Protein AF-A0AAW2DCE0-F1 (afdb_monomer)

Sequence (90 aa):
MAMETEFGSIVDCVDINKHLAFDHPLLKDHKIQERPCFALRRTKNAGLSRNKHSLIGLMKDACSSGTVPVRRTTKGDLIAIRSMSNNIYP

pLDDT: mean 77.14, std 14.96, range [47.03, 94.12]

Secondary structure (DSSP, 8-state):
-EEE-TTS-EEEEEEGGG-GGGGSGGGTT----PPP-S-----TTS---S----TTS--TTSS-TTEEEEEPPPHHHHHHHHHHHTTS--

Organism: NCBI:txid425828

Foldseek 3Di:
DWDAAPVRWIKDWDQPLPDPVCVPPVNVPPDDDDDDPPPPPPPVPPPPPVPPCPPGRADPC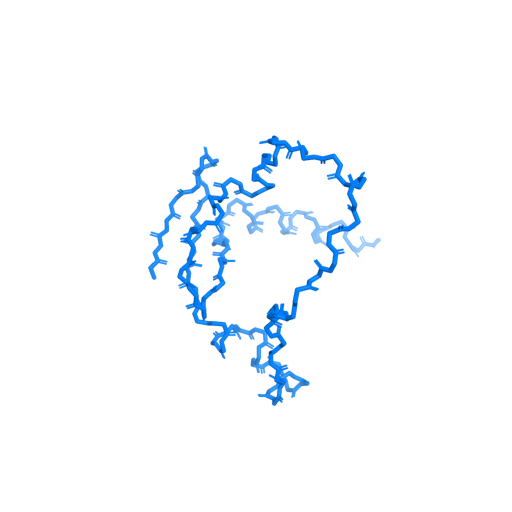NYDPRTDIDTDDDPVNVVVVVVVVVVPPD

Radius of gyration: 17.81 Å; Cα contacts (8 Å, |Δi|>4): 64; chains: 1; bounding box: 36×47×34 Å

InterPro domains:
  IPR025521 Neprosin activation peptide [PF14365] (3-85)
  IPR053168 Glutamic endopeptidase [PTHR31589] (4-80)

Solvent-accessible surface area (backbone atoms only — not comparable to full-atom values): 5976 Å² total; per-residue (Å²): 99,75,49,72,30,87,80,74,46,48,30,33,45,40,51,60,90,71,44,74,71,39,76,39,81,95,34,61,84,62,79,81,81,71,83,75,86,65,81,74,78,76,65,92,76,70,74,82,70,85,74,70,70,47,94,78,42,54,60,99,72,73,41,58,91,71,36,40,80,42,73,62,86,47,76,66,55,55,52,50,52,52,61,53,56,71,68,72,60,136

Structure (mmCIF, N/CA/C/O backbone):
data_AF-A0AAW2DCE0-F1
#
_entry.id   AF-A0AAW2DCE0-F1
#
loop_
_atom_site.group_PDB
_atom_site.id
_atom_site.type_symbol
_atom_site.label_atom_id
_atom_site.label_alt_id
_atom_site.label_comp_id
_atom_site.label_asym_id
_atom_site.label_entity_id
_atom_site.label_seq_id
_atom_site.pdbx_PDB_ins_code
_atom_site.Cartn_x
_atom_site.Cartn_y
_atom_site.Cartn_z
_atom_site.occupancy
_atom_site.B_iso_or_equiv
_atom_site.auth_seq_id
_atom_site.auth_comp_id
_atom_site.auth_asym_id
_atom_site.auth_atom_id
_atom_site.pdbx_PDB_model_num
ATOM 1 N N . MET A 1 1 ? -6.577 4.689 -9.959 1.00 74.44 1 MET A N 1
ATOM 2 C CA . MET A 1 1 ? -5.871 5.791 -10.653 1.00 74.44 1 MET A CA 1
ATOM 3 C C . MET A 1 1 ? -4.388 5.608 -10.392 1.00 74.44 1 MET A C 1
ATOM 5 O O . MET A 1 1 ? -4.057 5.246 -9.270 1.00 74.44 1 MET A O 1
ATOM 9 N N . ALA A 1 2 ? -3.541 5.807 -11.402 1.00 82.69 2 ALA A N 1
ATOM 10 C CA . ALA A 1 2 ? -2.099 5.601 -11.306 1.00 82.69 2 ALA A CA 1
ATOM 11 C C . ALA A 1 2 ? -1.351 6.894 -11.636 1.00 82.69 2 ALA A C 1
ATOM 13 O O . ALA A 1 2 ? -1.775 7.625 -12.531 1.00 82.69 2 ALA A O 1
ATOM 14 N N . MET A 1 3 ? -0.254 7.147 -10.933 1.00 88.00 3 MET A N 1
ATOM 15 C CA . MET A 1 3 ? 0.616 8.306 -11.123 1.00 88.00 3 MET A CA 1
ATOM 16 C C . MET A 1 3 ? 2.081 7.885 -11.082 1.00 88.00 3 MET A C 1
ATOM 18 O O . MET A 1 3 ? 2.431 6.876 -10.469 1.00 88.00 3 MET A O 1
ATOM 22 N N . GLU A 1 4 ? 2.933 8.670 -11.722 1.00 88.19 4 GLU A N 1
ATOM 23 C CA . GLU A 1 4 ? 4.379 8.493 -11.687 1.00 88.19 4 GLU A CA 1
ATOM 24 C C . GLU A 1 4 ? 4.990 9.498 -10.707 1.00 88.19 4 GLU A C 1
ATOM 26 O O . GLU A 1 4 ? 4.606 10.670 -10.686 1.00 88.19 4 GLU A O 1
ATOM 31 N N . THR A 1 5 ? 5.895 9.033 -9.849 1.00 85.25 5 THR A N 1
ATOM 32 C CA . THR A 1 5 ? 6.620 9.902 -8.915 1.00 85.25 5 THR A CA 1
ATOM 33 C C . THR A 1 5 ? 7.792 10.596 -9.605 1.00 85.25 5 THR A C 1
ATOM 35 O O . THR A 1 5 ? 8.221 10.192 -10.683 1.00 85.25 5 THR A O 1
ATOM 38 N N . GLU A 1 6 ? 8.393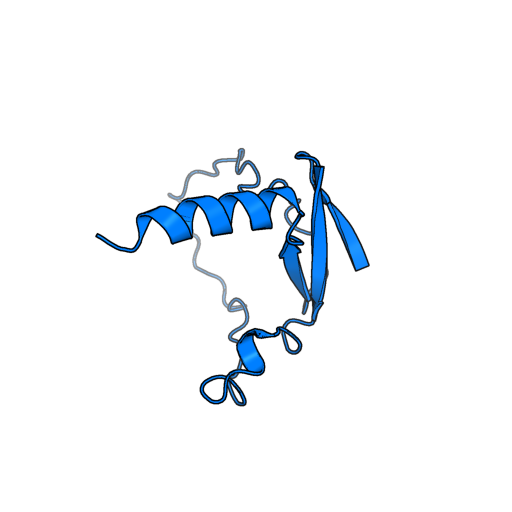 11.588 -8.940 1.00 84.06 6 GLU A N 1
ATOM 39 C CA . GLU A 1 6 ? 9.627 12.242 -9.418 1.00 84.06 6 GLU A CA 1
ATOM 40 C C . GLU A 1 6 ? 10.800 11.265 -9.648 1.00 84.06 6 GLU A C 1
ATOM 42 O O . GLU A 1 6 ? 11.739 11.573 -10.375 1.00 84.06 6 GLU A O 1
ATOM 47 N N . PHE A 1 7 ? 10.730 10.069 -9.055 1.00 83.25 7 PHE A N 1
ATOM 48 C CA . PHE A 1 7 ? 11.734 9.012 -9.165 1.00 83.25 7 PHE A CA 1
ATOM 49 C C . PHE A 1 7 ? 11.376 7.937 -10.205 1.00 83.25 7 PHE A C 1
ATOM 51 O O . PHE A 1 7 ? 11.979 6.863 -10.201 1.00 83.25 7 PHE A O 1
ATOM 58 N N . GLY A 1 8 ? 10.359 8.164 -11.043 1.00 86.25 8 GLY A N 1
ATOM 59 C CA . GLY A 1 8 ? 9.918 7.207 -12.065 1.00 86.25 8 GLY A CA 1
ATOM 60 C C . GLY A 1 8 ? 9.241 5.951 -11.504 1.00 86.25 8 GLY A C 1
ATOM 61 O O . GLY A 1 8 ? 9.110 4.938 -12.191 1.00 86.25 8 GLY A O 1
ATOM 62 N N . SER A 1 9 ? 8.831 5.969 -10.229 1.00 87.25 9 SER A N 1
ATOM 63 C CA . SER A 1 9 ? 8.054 4.873 -9.645 1.00 87.25 9 SER A CA 1
ATOM 64 C C . SER A 1 9 ? 6.573 5.068 -9.938 1.00 87.25 9 SER A C 1
ATOM 66 O O . SER A 1 9 ? 6.040 6.159 -9.760 1.00 87.25 9 SER A O 1
ATOM 68 N N . ILE A 1 10 ? 5.884 3.992 -10.318 1.00 90.44 10 ILE A N 1
ATOM 69 C CA . ILE A 1 10 ? 4.434 4.024 -10.516 1.00 90.44 10 ILE A CA 1
ATOM 70 C C . ILE A 1 10 ? 3.736 3.753 -9.184 1.00 90.44 10 ILE A C 1
ATOM 72 O O . ILE A 1 10 ? 4.045 2.775 -8.497 1.00 90.44 10 ILE A O 1
ATOM 76 N N . VAL A 1 11 ? 2.777 4.603 -8.840 1.00 90.44 11 VAL A N 1
ATOM 77 C CA . VAL A 1 11 ? 1.978 4.523 -7.618 1.00 90.44 11 VAL A CA 1
ATOM 78 C C . VAL A 1 11 ? 0.501 4.491 -7.978 1.00 90.44 11 VAL A C 1
ATOM 80 O O . VAL A 1 11 ? 0.016 5.336 -8.728 1.00 90.44 11 VAL A O 1
ATOM 83 N N . ASP A 1 12 ? -0.221 3.532 -7.414 1.00 90.38 12 ASP A N 1
ATOM 84 C CA . ASP A 1 12 ? -1.673 3.453 -7.491 1.00 90.38 12 ASP A CA 1
ATOM 85 C C . ASP A 1 12 ? -2.304 4.064 -6.242 1.00 90.38 12 ASP A C 1
ATOM 87 O O . ASP A 1 12 ? -1.897 3.760 -5.123 1.00 90.38 12 ASP A O 1
ATOM 91 N N . CYS A 1 13 ? -3.334 4.890 -6.419 1.00 90.81 13 CYS A N 1
ATOM 92 C CA . CYS A 1 13 ? -4.223 5.248 -5.317 1.00 90.81 13 CYS A CA 1
ATOM 93 C C . CYS A 1 13 ? -5.301 4.170 -5.197 1.00 90.81 13 CYS A C 1
ATOM 95 O O . CYS A 1 13 ? -6.131 4.010 -6.103 1.00 90.81 13 CYS A O 1
ATOM 97 N N . VAL A 1 14 ? -5.268 3.434 -4.089 1.00 90.88 14 VAL A N 1
ATOM 98 C CA . VAL A 1 14 ? -6.200 2.343 -3.781 1.00 90.88 14 VAL A CA 1
ATOM 99 C C . VAL A 1 14 ? -7.110 2.781 -2.641 1.00 90.88 14 VAL A C 1
ATOM 101 O O . VAL A 1 14 ? -6.660 3.458 -1.720 1.00 90.88 14 VAL A O 1
ATOM 104 N N . ASP A 1 15 ? -8.390 2.415 -2.708 1.00 91.00 15 ASP A N 1
ATOM 105 C CA . ASP A 1 15 ? -9.331 2.612 -1.600 1.00 91.00 15 ASP A CA 1
ATOM 106 C C . ASP A 1 15 ? -8.756 1.998 -0.323 1.00 91.00 15 ASP A C 1
ATOM 108 O O . ASP A 1 15 ? -8.309 0.847 -0.325 1.00 91.00 15 ASP A O 1
ATOM 112 N N . ILE A 1 16 ? -8.758 2.774 0.759 1.00 89.06 16 ILE A N 1
ATOM 113 C CA . ILE A 1 16 ? -8.143 2.370 2.018 1.00 89.06 16 ILE A CA 1
ATOM 114 C C . ILE A 1 16 ? -8.752 1.074 2.564 1.00 89.06 16 ILE A C 1
ATOM 116 O O . ILE A 1 16 ? -8.035 0.310 3.187 1.00 89.06 16 ILE A O 1
ATOM 120 N N . ASN A 1 17 ? -10.017 0.769 2.265 1.00 88.94 17 ASN A N 1
ATOM 121 C CA . ASN A 1 17 ? -10.698 -0.452 2.706 1.00 88.94 17 ASN A CA 1
ATOM 122 C C . ASN A 1 17 ? -10.467 -1.649 1.772 1.00 88.94 17 ASN A C 1
ATOM 124 O O . ASN A 1 17 ? -10.834 -2.769 2.112 1.00 88.94 17 ASN A O 1
ATOM 128 N N . LYS A 1 18 ? -9.885 -1.434 0.586 1.00 89.38 18 LYS A N 1
ATOM 129 C CA . LYS A 1 18 ? -9.632 -2.481 -0.424 1.00 89.38 18 LYS A CA 1
ATOM 130 C C . LYS A 1 18 ? -8.162 -2.880 -0.504 1.00 89.38 18 LYS A C 1
ATOM 132 O O . LYS A 1 18 ? -7.718 -3.444 -1.502 1.00 89.38 18 LYS A O 1
ATOM 137 N N . HIS A 1 19 ? -7.380 -2.544 0.515 1.00 86.31 19 HIS A N 1
ATOM 138 C CA . HIS A 1 19 ? -5.985 -2.942 0.570 1.00 86.31 19 HIS A CA 1
ATOM 139 C C . HIS A 1 19 ? -5.874 -4.462 0.766 1.00 86.31 19 HIS A C 1
ATOM 141 O O . HIS A 1 19 ? -6.506 -5.013 1.664 1.00 86.31 19 HIS A O 1
ATOM 147 N N . LEU A 1 20 ? -5.009 -5.129 -0.007 1.00 84.38 20 LEU A N 1
ATOM 148 C CA . LEU A 1 20 ? -4.814 -6.592 0.034 1.00 84.38 20 LEU A CA 1
ATOM 149 C C . LEU A 1 20 ? -4.439 -7.133 1.424 1.00 84.38 20 LEU A C 1
ATOM 151 O O . LEU A 1 20 ? -4.648 -8.299 1.726 1.00 84.38 20 LEU A O 1
ATOM 155 N N . ALA A 1 21 ? -3.893 -6.286 2.299 1.00 84.44 21 ALA A N 1
ATOM 156 C CA . ALA A 1 21 ? -3.613 -6.671 3.682 1.00 84.44 21 ALA A CA 1
ATOM 157 C C . ALA A 1 21 ? -4.876 -7.124 4.442 1.00 84.44 21 ALA A C 1
ATOM 159 O O . ALA A 1 21 ? -4.768 -7.964 5.332 1.00 84.44 21 ALA A O 1
ATOM 160 N N . PHE A 1 22 ? -6.059 -6.612 4.088 1.00 88.75 22 PHE A N 1
ATOM 161 C CA . PHE A 1 22 ? -7.323 -6.984 4.733 1.00 88.75 22 PHE A CA 1
ATOM 162 C C . PHE A 1 22 ? -7.857 -8.354 4.295 1.00 88.75 22 PHE A C 1
ATOM 164 O O . PHE A 1 22 ? -8.727 -8.899 4.971 1.00 88.75 22 PHE A O 1
ATOM 171 N N . ASP A 1 23 ? -7.281 -8.963 3.253 1.00 88.25 23 ASP A N 1
ATOM 172 C CA . ASP A 1 23 ? -7.557 -10.362 2.899 1.00 88.25 23 ASP A CA 1
ATOM 173 C C . ASP A 1 23 ? -6.948 -11.334 3.924 1.00 88.25 23 ASP A C 1
ATOM 175 O O . ASP A 1 23 ? -7.323 -12.507 3.991 1.00 88.25 23 ASP A O 1
ATOM 179 N N . HIS A 1 24 ? -6.016 -10.857 4.759 1.00 93.00 24 HIS A N 1
ATOM 180 C CA . HIS A 1 24 ? -5.476 -11.649 5.850 1.00 93.00 24 HIS A CA 1
ATOM 181 C C . HIS A 1 24 ? -6.553 -11.863 6.934 1.00 93.00 24 HIS A C 1
ATOM 183 O O . HIS A 1 24 ? -7.090 -10.878 7.446 1.00 93.00 24 HIS A O 1
ATOM 189 N N . PRO A 1 25 ? -6.831 -13.106 7.385 1.00 91.81 25 PRO A N 1
ATOM 190 C CA . PRO A 1 25 ? -7.926 -13.396 8.320 1.00 91.81 25 PRO A CA 1
ATOM 191 C C . PRO A 1 25 ? -7.915 -12.559 9.607 1.00 91.81 25 PRO A C 1
ATOM 193 O O . PRO A 1 25 ? -8.966 -12.173 10.103 1.00 91.81 25 PRO A O 1
ATOM 196 N N . LEU A 1 26 ? -6.724 -12.234 10.123 1.00 93.25 26 LEU A N 1
ATOM 197 C CA . LEU A 1 26 ? -6.553 -11.405 11.326 1.00 93.25 26 LEU A CA 1
ATOM 198 C C . LEU A 1 26 ? -6.928 -9.924 11.135 1.00 93.25 26 LEU A C 1
ATOM 200 O O . LEU A 1 26 ? -7.053 -9.201 12.119 1.00 93.25 26 LEU A O 1
ATOM 204 N N . LEU A 1 27 ? -7.059 -9.462 9.890 1.00 89.62 27 LEU A N 1
ATOM 205 C CA . LEU A 1 27 ? -7.320 -8.065 9.540 1.00 89.62 27 LEU A CA 1
ATOM 206 C C . LEU A 1 27 ? -8.687 -7.858 8.872 1.00 89.62 27 LEU A C 1
ATOM 208 O O . LEU A 1 27 ? -9.051 -6.716 8.610 1.00 89.62 27 LEU A O 1
ATOM 212 N N . LYS A 1 28 ? -9.462 -8.925 8.650 1.00 81.12 28 LYS A N 1
ATOM 213 C CA . LYS A 1 28 ? -10.737 -8.896 7.917 1.00 81.12 28 LYS A CA 1
ATOM 214 C C . LYS A 1 28 ? -11.748 -7.873 8.456 1.00 81.12 28 LYS A C 1
ATOM 216 O O . LYS A 1 28 ? -12.412 -7.205 7.674 1.00 81.12 28 LYS A O 1
ATOM 221 N N . ASP A 1 29 ? -11.812 -7.722 9.779 1.00 84.50 29 ASP A N 1
ATOM 222 C CA . ASP A 1 29 ? -12.734 -6.804 10.465 1.00 84.50 29 ASP A CA 1
ATOM 223 C C . ASP A 1 29 ? -11.996 -5.620 11.114 1.00 84.50 29 ASP A C 1
ATOM 225 O O . ASP A 1 29 ? -12.479 -4.982 12.055 1.00 84.50 29 ASP A O 1
ATOM 229 N N . HIS A 1 30 ? -10.780 -5.332 10.644 1.00 86.88 30 HIS A N 1
ATOM 230 C CA . HIS A 1 30 ? -9.990 -4.239 11.183 1.00 86.88 30 HIS A CA 1
ATOM 231 C C . HIS A 1 30 ? -10.621 -2.888 10.828 1.00 86.88 30 HIS A C 1
ATOM 233 O O . HIS A 1 30 ? -10.663 -2.479 9.668 1.00 86.88 30 HIS A O 1
ATOM 239 N N . LYS A 1 31 ? -11.055 -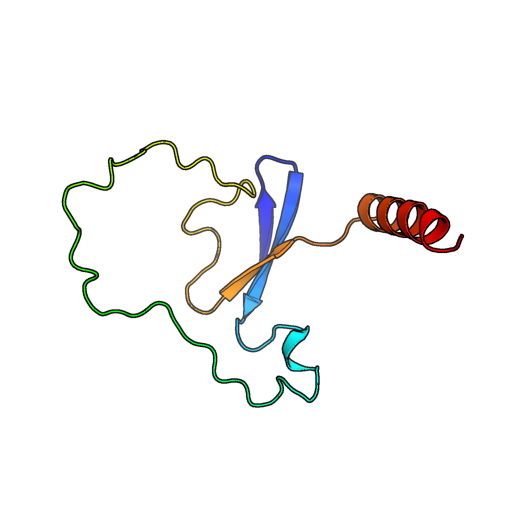2.143 11.849 1.00 86.62 31 LYS A N 1
ATOM 240 C CA . LYS A 1 31 ? -11.492 -0.757 11.677 1.00 86.62 31 LYS A CA 1
ATOM 241 C C . LYS A 1 31 ? -10.283 0.160 11.533 1.00 86.62 31 LYS A C 1
ATOM 243 O O . LYS A 1 31 ? -9.571 0.427 12.501 1.00 86.62 31 LYS A O 1
ATOM 248 N N . ILE A 1 32 ? -10.118 0.693 10.331 1.00 84.56 32 ILE A N 1
ATOM 249 C CA . ILE A 1 32 ? -9.064 1.648 10.004 1.00 84.56 32 ILE A CA 1
ATOM 250 C C . ILE A 1 32 ? -9.243 2.914 10.847 1.00 84.56 32 ILE A C 1
ATOM 252 O O . ILE A 1 32 ? -10.328 3.496 10.919 1.00 84.56 32 ILE A O 1
ATOM 256 N N . GLN A 1 33 ? -8.168 3.330 11.514 1.00 82.50 33 GLN A N 1
ATOM 257 C CA . GLN A 1 33 ? -8.145 4.557 12.301 1.00 82.50 33 GLN A CA 1
ATOM 258 C C . GLN A 1 33 ? -7.729 5.715 11.401 1.00 82.50 33 GLN A C 1
ATOM 260 O O . GLN A 1 33 ? -6.583 5.795 10.957 1.00 82.50 33 GLN A O 1
ATOM 265 N N . GLU A 1 34 ? -8.659 6.622 11.130 1.00 74.44 34 GLU A N 1
ATOM 266 C CA . GLU A 1 34 ? -8.330 7.853 10.426 1.00 74.44 34 GLU A CA 1
ATOM 267 C C . GLU A 1 34 ? -7.515 8.790 11.313 1.00 74.44 34 GLU A C 1
ATOM 269 O O . GLU A 1 34 ? -7.561 8.738 12.548 1.00 74.44 34 GLU A O 1
ATOM 274 N N . ARG A 1 35 ? -6.765 9.686 10.665 1.00 71.25 35 ARG A N 1
ATOM 275 C CA . ARG A 1 35 ? -6.039 10.729 11.376 1.00 71.25 35 ARG A CA 1
ATOM 276 C C . ARG A 1 35 ? -7.036 11.509 12.242 1.00 71.25 35 ARG A C 1
ATOM 278 O O . ARG A 1 35 ? -7.983 12.070 11.694 1.00 71.25 35 ARG A O 1
ATOM 285 N N . PRO A 1 36 ? -6.817 11.603 13.562 1.00 65.56 36 PRO A N 1
ATOM 286 C CA . PRO A 1 36 ? -7.765 12.280 14.425 1.00 65.56 36 PRO A CA 1
ATOM 287 C C . PRO A 1 36 ? -7.963 13.743 14.008 1.00 65.56 36 PRO A C 1
ATOM 289 O O . PRO A 1 36 ? -6.993 14.482 13.828 1.00 65.56 36 PRO A O 1
ATOM 292 N N . CYS A 1 37 ? -9.228 14.161 13.898 1.00 61.41 37 CYS A N 1
ATOM 293 C CA . CYS A 1 37 ? -9.620 15.545 13.608 1.00 61.41 37 CYS A CA 1
ATOM 294 C C . CYS A 1 37 ? -9.505 16.492 14.812 1.00 61.41 37 CYS A C 1
ATOM 296 O O . CYS A 1 37 ? -9.726 17.692 14.656 1.00 61.41 37 CYS A O 1
ATOM 298 N N . PHE A 1 38 ? -9.171 16.005 16.013 1.00 68.19 38 PHE A N 1
ATOM 299 C CA . PHE A 1 38 ? -8.956 16.911 17.137 1.00 68.19 38 PHE A CA 1
ATOM 300 C C . PHE A 1 38 ? -7.704 17.758 16.896 1.00 68.19 38 PHE A C 1
ATOM 302 O O . PHE A 1 38 ? -6.687 17.284 16.384 1.00 68.19 38 PHE A O 1
ATOM 309 N N . ALA A 1 39 ? -7.777 19.036 17.268 1.00 60.78 39 ALA A N 1
ATOM 310 C CA . ALA A 1 39 ? -6.647 19.940 17.174 1.00 60.78 39 ALA A CA 1
ATOM 311 C C . ALA A 1 39 ? -5.508 19.402 18.049 1.00 60.78 39 ALA A C 1
ATOM 313 O O . ALA A 1 39 ? 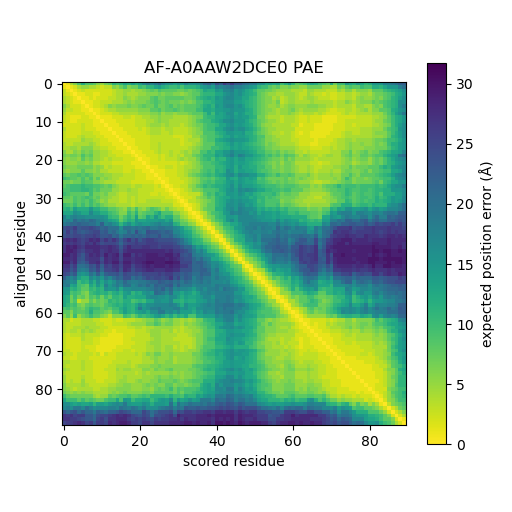-5.509 19.589 19.266 1.00 60.78 39 ALA A O 1
ATOM 314 N N . LEU A 1 40 ? -4.517 18.743 17.438 1.00 60.06 40 LEU A N 1
ATOM 315 C CA . LEU A 1 40 ? -3.217 18.554 18.071 1.00 60.06 40 LEU A CA 1
ATOM 316 C C . LEU A 1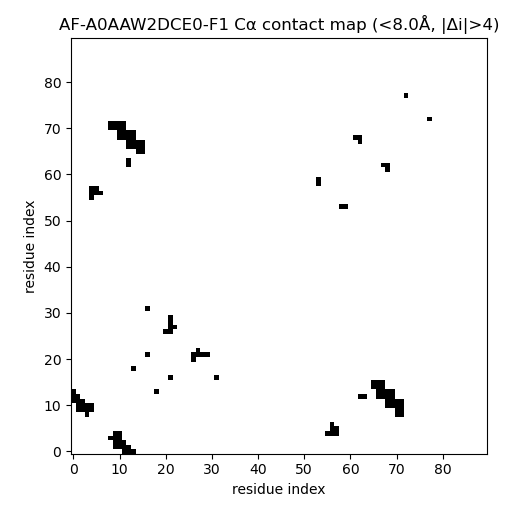 40 ? -2.767 19.946 18.510 1.00 60.06 40 LEU A C 1
ATOM 318 O O . LEU A 1 40 ? -2.478 20.791 17.655 1.00 6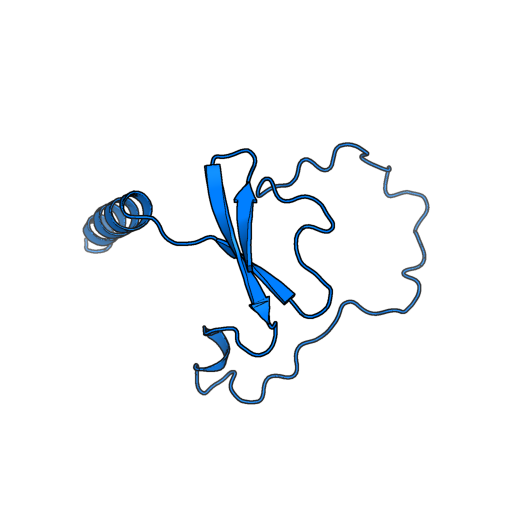0.06 40 LEU A O 1
ATOM 322 N N . ARG A 1 41 ? -2.764 20.217 19.825 1.00 53.75 41 ARG A N 1
ATOM 323 C CA . ARG A 1 41 ? -2.229 21.473 20.355 1.00 53.75 41 ARG A CA 1
ATOM 324 C C . ARG A 1 41 ? -0.815 21.578 19.814 1.00 53.75 41 ARG A C 1
ATOM 326 O O . ARG A 1 41 ? 0.055 20.807 20.205 1.00 53.75 41 ARG A O 1
ATOM 333 N N . ARG A 1 42 ? -0.604 22.491 18.864 1.00 54.19 42 ARG A N 1
ATOM 334 C CA . ARG A 1 42 ? 0.720 22.767 18.318 1.00 54.19 42 ARG A CA 1
ATOM 335 C C . ARG A 1 42 ? 1.567 23.259 19.485 1.00 54.19 42 ARG A C 1
ATOM 337 O O . ARG A 1 42 ? 1.444 24.413 19.892 1.00 54.19 42 ARG A O 1
ATOM 344 N N . THR A 1 43 ? 2.398 22.393 20.053 1.00 54.56 43 THR A N 1
ATOM 345 C CA . THR A 1 43 ? 3.529 22.839 20.856 1.00 54.56 43 THR A CA 1
ATOM 346 C C . THR A 1 43 ? 4.365 23.703 19.921 1.00 54.56 43 THR A C 1
ATOM 348 O O . THR A 1 43 ? 4.805 23.255 18.863 1.00 54.56 43 THR A O 1
ATOM 351 N N . LYS A 1 44 ? 4.509 24.987 20.263 1.00 53.59 44 LYS A N 1
ATOM 352 C CA . LYS A 1 44 ? 5.107 26.041 19.423 1.00 53.59 44 LYS A CA 1
ATOM 353 C C . LYS A 1 44 ? 6.584 25.793 19.044 1.00 53.59 44 LYS A C 1
ATOM 355 O O . LYS A 1 44 ? 7.183 26.640 18.399 1.00 53.59 44 LYS A O 1
ATOM 360 N N . ASN A 1 45 ? 7.147 24.633 19.392 1.00 48.97 45 ASN A N 1
ATOM 361 C CA . ASN A 1 45 ? 8.570 24.317 19.286 1.00 48.97 45 ASN A CA 1
ATOM 362 C C . ASN A 1 45 ? 8.908 23.255 18.226 1.00 48.97 45 ASN A C 1
ATOM 364 O O . ASN A 1 45 ? 10.076 22.915 18.068 1.00 48.97 45 ASN A O 1
ATOM 368 N N . ALA A 1 46 ? 7.941 22.739 17.465 1.00 53.31 46 ALA A N 1
ATOM 369 C CA . ALA A 1 46 ? 8.271 21.951 16.279 1.00 53.31 46 ALA A CA 1
ATOM 370 C C . ALA A 1 46 ? 8.580 22.921 15.133 1.00 53.31 46 ALA A C 1
ATOM 372 O O . ALA A 1 46 ? 7.672 23.343 14.413 1.00 53.31 46 ALA A O 1
ATOM 373 N N . GLY A 1 47 ? 9.851 23.318 15.015 1.00 47.03 47 GLY A N 1
ATOM 374 C CA . GLY A 1 47 ? 10.350 24.129 13.910 1.00 47.03 47 GLY A CA 1
ATOM 375 C C . GLY A 1 47 ? 9.751 23.639 12.596 1.00 47.03 47 GLY A C 1
ATOM 376 O O . GLY A 1 47 ? 9.810 22.450 12.273 1.00 47.03 47 GLY A O 1
ATOM 377 N N . LEU A 1 48 ? 9.101 24.551 11.876 1.00 51.28 48 LEU A N 1
ATOM 378 C CA . LEU A 1 48 ? 8.557 24.302 10.551 1.00 51.28 48 LEU A CA 1
ATOM 379 C C . LEU A 1 48 ? 9.736 24.025 9.615 1.00 51.28 48 LEU A C 1
ATOM 381 O O . LEU A 1 48 ? 10.206 24.922 8.918 1.00 51.28 48 LEU A O 1
ATOM 385 N N . SER A 1 49 ? 10.227 22.784 9.607 1.00 49.31 49 SER A N 1
ATOM 386 C CA . SER A 1 49 ? 11.070 22.293 8.527 1.00 49.31 49 SER A CA 1
ATOM 387 C C . SER A 1 49 ? 10.192 22.277 7.284 1.00 49.31 49 SER A C 1
ATOM 389 O O . SER A 1 49 ? 9.406 21.362 7.030 1.00 49.31 49 SER A O 1
ATOM 391 N N . ARG A 1 50 ? 10.264 23.396 6.567 1.00 54.34 50 ARG A N 1
ATOM 392 C CA . ARG A 1 50 ? 9.568 23.693 5.316 1.00 54.34 50 ARG A CA 1
ATOM 393 C C . ARG A 1 50 ? 10.054 22.795 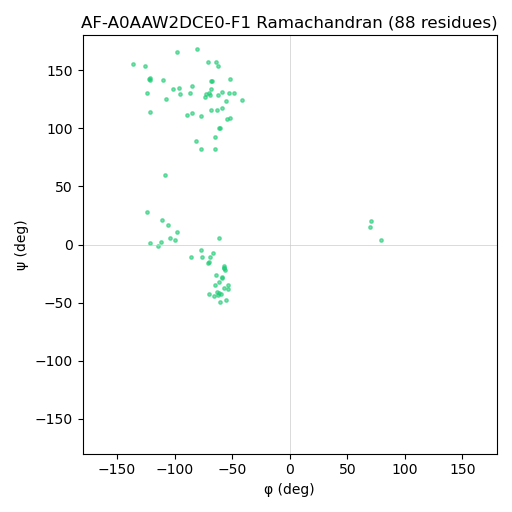4.170 1.00 54.34 50 ARG A C 1
ATOM 395 O O . ARG A 1 50 ? 9.422 22.768 3.126 1.00 54.34 50 ARG A O 1
ATOM 402 N N . ASN A 1 51 ? 11.104 22.009 4.419 1.00 50.84 51 ASN A N 1
ATOM 403 C CA . ASN A 1 51 ? 11.699 21.043 3.507 1.00 50.84 51 ASN A CA 1
ATOM 404 C C . ASN A 1 51 ? 11.384 19.618 3.977 1.00 50.84 51 ASN A C 1
ATOM 406 O O . ASN A 1 51 ? 12.280 18.830 4.274 1.00 50.84 51 ASN A O 1
ATOM 410 N N . LYS A 1 52 ? 10.098 19.260 4.072 1.00 56.44 52 LYS A N 1
ATOM 411 C CA . LYS A 1 52 ? 9.740 17.838 4.041 1.00 56.44 52 LYS A CA 1
ATOM 412 C C . LYS A 1 52 ? 9.833 17.397 2.587 1.00 56.44 52 LYS A C 1
ATOM 414 O O . LYS A 1 52 ? 8.822 17.399 1.892 1.00 56.44 52 LYS A O 1
ATOM 419 N N . HIS A 1 53 ? 11.047 17.078 2.135 1.00 53.78 53 HIS A N 1
ATOM 420 C CA . HIS A 1 53 ? 11.209 16.263 0.935 1.00 53.78 53 HIS A CA 1
ATOM 421 C C . HIS A 1 53 ? 10.285 15.059 1.086 1.00 53.78 53 HIS A C 1
ATOM 423 O O . HIS A 1 53 ? 10.225 14.443 2.158 1.00 53.78 53 HIS A O 1
ATOM 429 N N . SER A 1 54 ? 9.490 14.787 0.057 1.00 59.56 54 SER A N 1
ATOM 430 C CA . SER A 1 54 ? 8.653 13.605 0.085 1.00 59.56 54 SER A CA 1
ATOM 431 C C . SER A 1 54 ? 9.568 12.393 0.130 1.00 59.56 54 SER A C 1
ATOM 433 O O . SER A 1 54 ? 10.321 12.160 -0.807 1.00 59.56 54 SER A O 1
ATOM 435 N N . LEU A 1 55 ? 9.513 11.618 1.216 1.00 59.34 55 LEU A N 1
ATOM 436 C CA . LEU A 1 55 ? 10.347 10.424 1.388 1.00 59.34 55 LEU A CA 1
ATOM 437 C C . LEU A 1 55 ? 10.159 9.411 0.237 1.00 59.34 55 LEU A C 1
ATOM 439 O O . LEU A 1 55 ? 11.006 8.556 0.026 1.00 59.34 55 LEU A O 1
ATOM 443 N N . ILE A 1 56 ? 9.042 9.510 -0.493 1.00 62.75 56 ILE A N 1
ATOM 444 C CA . ILE A 1 56 ? 8.633 8.598 -1.572 1.00 62.75 56 ILE A CA 1
ATOM 445 C C . ILE A 1 56 ? 8.458 9.359 -2.909 1.00 62.75 56 ILE A C 1
ATOM 447 O O . ILE A 1 56 ? 8.092 8.778 -3.927 1.00 62.75 56 ILE A O 1
ATOM 451 N N . GLY A 1 57 ? 8.715 10.669 -2.937 1.00 66.62 57 GLY A N 1
ATOM 452 C CA . GLY A 1 57 ? 8.506 11.497 -4.131 1.00 66.62 57 GLY A CA 1
ATOM 453 C C . GLY A 1 57 ? 7.041 11.738 -4.495 1.00 66.62 57 GLY A C 1
ATOM 454 O O . GLY A 1 57 ? 6.706 12.055 -5.632 1.00 66.62 57 GLY A O 1
ATOM 455 N N . LEU A 1 58 ? 6.154 11.559 -3.517 1.00 70.94 58 LEU A N 1
ATOM 456 C CA . LEU A 1 58 ? 4.725 11.843 -3.590 1.00 70.94 58 LEU A CA 1
ATOM 457 C C . LEU A 1 58 ? 4.414 13.230 -3.028 1.00 70.94 58 LEU A C 1
ATOM 459 O O . LEU A 1 58 ? 4.793 13.545 -1.896 1.00 70.94 58 LEU A O 1
ATOM 463 N N . MET A 1 59 ? 3.671 14.047 -3.773 1.00 66.62 59 MET A N 1
ATOM 464 C CA . MET A 1 59 ? 3.138 15.294 -3.225 1.00 66.62 59 MET A CA 1
ATOM 465 C C . MET A 1 59 ? 2.183 15.005 -2.058 1.00 66.62 59 MET A C 1
ATOM 467 O O . MET A 1 59 ? 1.584 13.935 -1.962 1.00 66.62 59 MET A O 1
ATOM 471 N N . LYS A 1 60 ? 2.046 15.972 -1.146 1.00 62.38 60 LYS A N 1
ATOM 472 C CA . LYS A 1 60 ? 1.283 15.830 0.107 1.00 62.38 60 LYS A CA 1
ATOM 473 C C . LYS A 1 60 ? -0.192 15.437 -0.095 1.00 62.38 60 LYS A C 1
ATOM 475 O O . LYS A 1 60 ? -0.772 14.873 0.824 1.00 62.38 60 LYS A O 1
ATOM 480 N N . ASP A 1 61 ? -0.722 15.673 -1.296 1.00 67.00 61 ASP A N 1
ATOM 481 C CA . ASP A 1 61 ? -2.113 15.441 -1.700 1.00 67.00 61 ASP A CA 1
ATOM 482 C C . ASP A 1 61 ? -2.209 14.520 -2.937 1.00 67.00 61 ASP A C 1
ATOM 484 O O . ASP A 1 61 ? -3.129 14.627 -3.742 1.00 67.00 61 ASP A O 1
ATOM 488 N N . ALA A 1 62 ? -1.225 13.632 -3.129 1.00 77.06 62 ALA A N 1
ATOM 489 C CA . ALA A 1 62 ? -1.118 12.793 -4.326 1.00 77.06 62 ALA A CA 1
ATOM 490 C C . ALA A 1 62 ? -2.286 11.797 -4.498 1.00 77.06 62 ALA A C 1
ATOM 492 O O . ALA A 1 62 ? -2.611 11.411 -5.616 1.00 77.06 62 ALA A O 1
ATOM 493 N N . CYS A 1 63 ? -2.931 11.404 -3.397 1.00 86.38 63 CYS A N 1
ATOM 494 C CA . CYS A 1 63 ? -4.123 10.563 -3.398 1.00 86.38 63 CYS A CA 1
ATOM 495 C C . CYS A 1 63 ? -5.274 11.278 -2.682 1.00 86.38 63 CYS A C 1
ATOM 497 O O . CYS A 1 63 ? -5.067 11.956 -1.674 1.00 86.38 63 CYS A O 1
ATOM 499 N N . SER A 1 64 ? -6.495 11.121 -3.197 1.00 87.81 64 SER A N 1
ATOM 500 C CA . SER A 1 64 ? -7.700 11.693 -2.593 1.00 87.81 64 SER A CA 1
ATOM 501 C C . SER A 1 64 ? -7.976 11.095 -1.210 1.00 87.81 64 SER A C 1
ATOM 503 O O . SER A 1 64 ? -7.571 9.969 -0.913 1.00 87.81 64 SER A O 1
ATOM 505 N N . SER A 1 65 ? -8.725 11.820 -0.374 1.00 86.00 65 SER A N 1
ATOM 506 C CA . SER A 1 65 ? -9.184 11.295 0.920 1.00 86.00 65 SER A CA 1
ATOM 507 C C . SER A 1 65 ? -9.881 9.939 0.752 1.00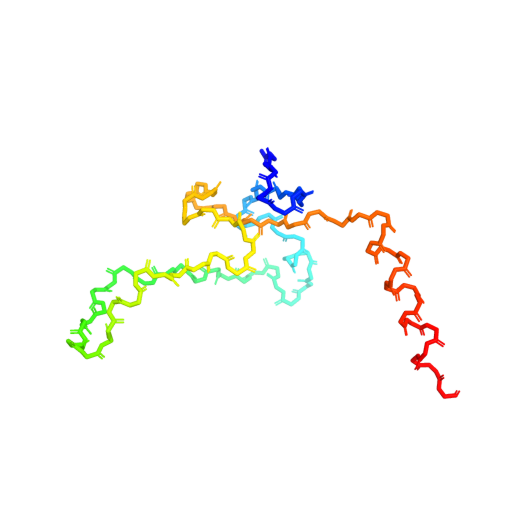 86.00 65 SER A C 1
ATOM 509 O O . SER A 1 65 ? -10.577 9.713 -0.238 1.00 86.00 65 SER A O 1
ATOM 511 N N . GLY A 1 66 ? -9.661 9.028 1.701 1.00 86.44 66 GLY A N 1
ATOM 512 C CA . GLY A 1 66 ? -10.153 7.648 1.636 1.00 86.44 66 GLY A CA 1
ATOM 513 C C . GLY A 1 66 ? -9.331 6.714 0.737 1.00 86.44 66 GLY A C 1
ATOM 514 O O . GLY A 1 66 ? -9.691 5.549 0.584 1.00 86.44 66 GLY A O 1
ATOM 515 N N . THR A 1 67 ? -8.218 7.183 0.161 1.00 89.69 67 THR A N 1
ATOM 516 C CA . THR A 1 67 ? -7.299 6.344 -0.621 1.00 89.69 67 THR A CA 1
ATOM 517 C C . THR A 1 67 ? -5.868 6.432 -0.104 1.00 89.69 67 THR A C 1
ATOM 519 O O . THR A 1 67 ? -5.466 7.430 0.499 1.00 89.69 67 THR A O 1
ATOM 522 N N . VAL A 1 68 ? -5.095 5.374 -0.335 1.00 86.94 68 VAL A N 1
ATOM 523 C CA . VAL A 1 68 ? -3.687 5.275 0.057 1.00 86.94 68 VAL A CA 1
ATOM 524 C C . VAL A 1 68 ? -2.799 5.042 -1.169 1.00 86.94 68 VAL A C 1
ATOM 526 O O . VAL A 1 68 ? -3.200 4.305 -2.075 1.00 86.94 68 VAL A O 1
ATOM 529 N N . PRO A 1 69 ? -1.603 5.657 -1.225 1.00 88.81 69 PRO A N 1
ATOM 530 C CA . PRO A 1 69 ? -0.643 5.404 -2.290 1.00 88.81 69 PRO A CA 1
ATOM 531 C C . PRO A 1 69 ? 0.022 4.032 -2.109 1.00 88.81 69 PRO A C 1
ATOM 533 O O . PRO A 1 69 ? 0.613 3.754 -1.066 1.00 88.81 69 PRO A O 1
ATOM 536 N N . VAL A 1 70 ? -0.015 3.201 -3.147 1.00 88.62 70 VAL A N 1
ATOM 537 C CA . VAL A 1 70 ? 0.631 1.883 -3.207 1.00 88.62 70 VAL A CA 1
ATOM 538 C C . VAL A 1 70 ? 1.611 1.867 -4.379 1.00 88.62 70 VAL A C 1
ATOM 540 O O . VAL A 1 70 ? 1.206 1.967 -5.535 1.00 88.62 70 VAL A O 1
ATOM 543 N N . ARG A 1 71 ? 2.918 1.757 -4.108 1.00 89.50 71 ARG A N 1
ATOM 544 C CA . ARG A 1 71 ? 3.941 1.646 -5.166 1.00 89.50 71 ARG A CA 1
ATOM 545 C C . ARG A 1 71 ? 3.836 0.281 -5.848 1.00 89.50 71 ARG A C 1
ATOM 547 O O . ARG A 1 71 ? 3.871 -0.744 -5.170 1.00 89.50 71 ARG A O 1
ATOM 554 N N . ARG A 1 72 ? 3.789 0.256 -7.183 1.00 91.00 72 ARG A N 1
ATOM 555 C CA . ARG A 1 72 ? 3.826 -0.997 -7.949 1.00 91.00 72 ARG A CA 1
ATOM 556 C C . ARG A 1 72 ? 5.183 -1.672 -7.842 1.00 91.00 72 ARG A C 1
ATOM 558 O O . ARG A 1 72 ? 6.228 -1.029 -7.935 1.00 91.00 72 ARG A O 1
ATOM 565 N N . THR A 1 73 ? 5.147 -2.991 -7.731 1.00 92.06 73 THR A N 1
ATOM 566 C CA . THR A 1 73 ? 6.330 -3.835 -7.866 1.00 92.06 73 THR A CA 1
ATOM 567 C C . THR A 1 73 ? 6.753 -3.900 -9.331 1.00 92.06 73 THR A C 1
ATOM 569 O O . THR A 1 73 ? 5.948 -4.187 -10.217 1.00 92.06 73 THR A O 1
ATOM 572 N N . THR A 1 74 ? 8.029 -3.644 -9.589 1.00 92.50 74 THR A N 1
ATOM 573 C CA . THR A 1 74 ? 8.645 -3.747 -10.914 1.00 92.50 74 THR A CA 1
ATOM 574 C C . THR A 1 74 ? 9.364 -5.086 -11.084 1.00 92.50 74 THR A C 1
ATOM 576 O O . THR A 1 74 ? 9.670 -5.782 -10.116 1.00 92.50 74 THR A O 1
ATOM 579 N N . LYS A 1 75 ? 9.718 -5.445 -12.325 1.00 92.88 75 LYS A N 1
ATOM 580 C CA . LYS A 1 75 ? 10.561 -6.623 -12.594 1.00 92.88 75 LYS A CA 1
ATOM 581 C C . LYS A 1 75 ? 11.906 -6.553 -11.855 1.00 92.88 75 LYS A C 1
ATOM 583 O O . LYS A 1 75 ? 12.389 -7.577 -11.384 1.00 92.88 75 LYS A O 1
ATOM 588 N N . GLY A 1 76 ? 12.492 -5.358 -11.748 1.00 92.00 76 GLY A N 1
ATOM 589 C CA . GLY A 1 76 ? 13.734 -5.136 -11.006 1.00 92.00 76 GLY A CA 1
ATOM 590 C C . GLY A 1 76 ? 13.575 -5.450 -9.520 1.00 92.00 76 GLY A C 1
ATOM 591 O O . GLY A 1 76 ? 14.406 -6.164 -8.964 1.00 92.00 76 GLY A O 1
ATOM 592 N N . ASP A 1 77 ? 12.464 -5.019 -8.913 1.00 91.19 77 ASP A N 1
ATOM 593 C CA . ASP A 1 77 ? 12.154 -5.329 -7.512 1.00 91.19 77 ASP A CA 1
ATOM 594 C C . ASP A 1 77 ? 12.052 -6.850 -7.290 1.00 91.19 77 ASP A C 1
ATOM 596 O O . ASP A 1 77 ? 12.608 -7.374 -6.328 1.00 91.19 77 ASP A O 1
ATOM 600 N N . LEU A 1 78 ? 11.411 -7.585 -8.210 1.00 93.12 78 LEU A N 1
ATOM 601 C CA . LEU A 1 78 ? 11.305 -9.051 -8.128 1.00 93.12 78 LEU A CA 1
ATOM 602 C C . LEU A 1 78 ? 12.675 -9.746 -8.198 1.00 93.12 78 LEU A C 1
ATOM 604 O O . LEU A 1 78 ? 12.919 -10.709 -7.470 1.00 93.12 78 LEU A O 1
ATOM 608 N N . ILE A 1 79 ? 13.576 -9.266 -9.062 1.00 94.12 79 ILE A N 1
ATOM 609 C CA . ILE A 1 79 ? 14.945 -9.794 -9.173 1.00 94.12 79 ILE A CA 1
ATOM 610 C C . ILE A 1 79 ? 15.729 -9.507 -7.888 1.00 94.12 79 ILE A C 1
ATOM 612 O O . ILE A 1 79 ? 16.388 -10.408 -7.368 1.00 94.12 79 ILE A O 1
ATOM 616 N N . ALA A 1 80 ? 15.623 -8.288 -7.353 1.00 91.19 80 ALA A N 1
ATOM 617 C CA . ALA A 1 80 ? 16.287 -7.894 -6.114 1.00 91.19 80 ALA A CA 1
ATOM 618 C C . ALA A 1 80 ? 15.819 -8.757 -4.931 1.00 91.19 80 ALA A C 1
ATOM 620 O O . ALA A 1 80 ? 16.653 -9.358 -4.252 1.00 91.19 80 ALA A O 1
ATOM 621 N N . ILE A 1 81 ? 14.502 -8.919 -4.755 1.00 91.94 81 ILE A N 1
ATOM 622 C CA . ILE A 1 81 ? 13.916 -9.792 -3.724 1.00 91.94 81 ILE A CA 1
ATOM 623 C C . ILE A 1 81 ? 14.458 -11.218 -3.860 1.00 91.94 81 ILE A C 1
ATOM 625 O O . ILE A 1 81 ? 14.938 -11.786 -2.882 1.00 91.94 81 ILE A O 1
ATOM 629 N N . ARG A 1 82 ? 14.468 -11.781 -5.076 1.00 89.81 82 ARG A N 1
ATOM 630 C CA . ARG A 1 82 ? 14.993 -13.134 -5.318 1.00 89.81 82 ARG A CA 1
ATOM 631 C C . ARG A 1 82 ? 16.476 -13.258 -4.966 1.00 89.81 82 ARG A C 1
ATOM 633 O O . ARG A 1 82 ? 16.880 -14.258 -4.379 1.00 89.81 82 ARG A O 1
ATOM 640 N N . SER A 1 83 ? 17.284 -12.256 -5.308 1.00 87.38 83 SER A N 1
ATOM 641 C CA . SER A 1 83 ? 18.711 -12.246 -4.965 1.00 87.38 83 SER A CA 1
ATOM 642 C C . SER A 1 83 ? 18.946 -12.177 -3.452 1.00 87.38 83 SER A C 1
ATOM 644 O O . SER A 1 83 ? 19.858 -12.827 -2.944 1.00 87.38 83 SER A O 1
ATOM 646 N N . MET A 1 84 ? 18.083 -11.468 -2.718 1.00 82.31 84 MET A N 1
ATOM 647 C CA . MET A 1 84 ? 18.123 -11.419 -1.258 1.00 82.31 84 MET A CA 1
ATOM 648 C C . MET A 1 84 ? 17.692 -12.747 -0.632 1.00 82.31 84 MET A C 1
ATOM 650 O O . MET A 1 84 ? 18.359 -13.219 0.281 1.00 82.31 84 MET A O 1
ATOM 654 N N . SER A 1 85 ? 16.639 -13.392 -1.144 1.00 76.25 85 SER A N 1
ATOM 655 C CA . SER A 1 85 ? 16.168 -14.690 -0.634 1.00 76.25 85 SER A CA 1
ATOM 656 C C . SER A 1 85 ? 17.211 -15.803 -0.757 1.00 76.25 85 SER A C 1
ATOM 658 O O . SER A 1 85 ? 17.284 -16.662 0.117 1.00 76.25 85 SER A O 1
ATOM 660 N N . ASN A 1 86 ? 18.064 -15.762 -1.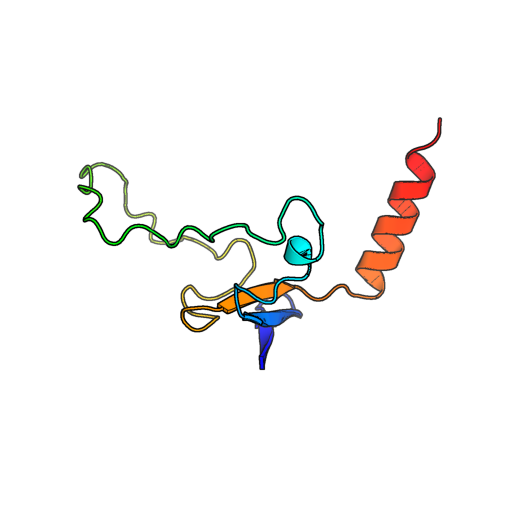784 1.00 60.53 86 ASN A N 1
ATOM 661 C CA . ASN A 1 86 ? 19.154 -16.729 -1.954 1.00 60.53 86 ASN A CA 1
ATOM 662 C C . ASN A 1 86 ? 20.280 -16.589 -0.908 1.00 60.53 86 ASN A C 1
ATOM 664 O O . ASN A 1 86 ? 21.132 -17.465 -0.839 1.00 60.53 86 ASN A O 1
ATOM 668 N N . ASN A 1 87 ? 20.289 -15.517 -0.106 1.00 58.44 87 ASN A N 1
ATOM 669 C CA . ASN A 1 87 ? 21.232 -15.304 0.999 1.00 58.44 87 ASN A CA 1
ATOM 670 C C . ASN A 1 87 ? 20.595 -15.551 2.385 1.00 58.44 87 ASN A C 1
ATOM 672 O O . ASN A 1 87 ? 21.220 -15.267 3.403 1.00 58.44 87 ASN A O 1
ATOM 676 N N . ILE A 1 88 ? 19.341 -16.027 2.443 1.00 60.66 88 ILE A N 1
ATOM 677 C CA . ILE A 1 88 ? 18.588 -16.257 3.697 1.00 60.66 88 ILE A CA 1
ATOM 678 C C . ILE A 1 88 ? 18.606 -17.742 4.122 1.00 60.66 88 ILE A C 1
ATOM 680 O O . ILE A 1 88 ? 18.031 -18.105 5.144 1.00 60.66 88 ILE A O 1
ATOM 684 N N . TYR A 1 89 ? 19.328 -18.601 3.401 1.00 50.38 89 TYR A N 1
ATOM 685 C CA . TYR A 1 89 ? 19.731 -19.909 3.921 1.00 50.38 89 TYR A CA 1
ATOM 686 C C . TYR A 1 89 ? 21.237 -19.883 4.229 1.00 50.38 89 TYR A C 1
ATOM 688 O O . TYR A 1 89 ? 21.995 -19.511 3.331 1.00 50.38 89 TYR A O 1
ATOM 696 N N . PRO A 1 90 ? 21.671 -20.215 5.465 1.00 52.66 90 PRO A N 1
ATOM 697 C CA . PRO A 1 90 ? 23.066 -20.566 5.716 1.00 52.66 90 PRO A CA 1
ATOM 698 C C . PRO A 1 90 ? 23.454 -21.850 4.972 1.00 52.66 90 PRO A C 1
ATOM 700 O O . PRO A 1 90 ? 22.551 -22.679 4.701 1.00 52.66 90 PRO A O 1
#

Mean predicted aligned error: 10.96 Å

Nearest PDB structures (foldseek):
  4v5s-assembly1_B8  TM=3.374E-01  e=6.221E+00  Thermus thermophilus HB8